Protein AF-A0A7D6FST4-F1 (afdb_monomer_lite)

Sequence (60 aa):
MARVSISEAARLVKVSRPTIYKMINSGKLSYTSVVKHGKSIKVIDTSELIRVFGSLDGVI

Organism: Klebsiella pneumoniae (NCBI:txid573)

Structure (mmCIF, N/CA/C/O backbone):
data_AF-A0A7D6FST4-F1
#
_entry.id   AF-A0A7D6FST4-F1
#
loop_
_atom_site.group_PDB
_atom_site.id
_atom_site.type_symbol
_atom_site.label_atom_id
_atom_site.label_alt_id
_atom_site.label_comp_id
_atom_site.label_asym_id
_atom_site.label_entity_id
_atom_site.label_seq_id
_atom_site.pdbx_PDB_ins_code
_atom_site.Cartn_x
_atom_site.Cartn_y
_atom_site.Cartn_z
_atom_site.occupancy
_atom_site.B_iso_or_equiv
_atom_site.auth_seq_id
_atom_site.auth_comp_id
_atom_site.auth_asym_id
_atom_site.auth_atom_id
_atom_site.pdbx_PDB_model_num
ATOM 1 N N . MET A 1 1 ? -15.363 -4.624 -4.228 1.00 75.75 1 MET A N 1
ATOM 2 C CA . MET A 1 1 ? -14.217 -5.553 -4.150 1.00 75.75 1 MET A CA 1
ATOM 3 C C . MET A 1 1 ? -13.626 -5.481 -2.741 1.00 75.75 1 MET A C 1
ATOM 5 O O . MET A 1 1 ? -14.089 -4.666 -1.946 1.00 75.75 1 MET A O 1
ATOM 9 N N . ALA A 1 2 ? -12.727 -6.391 -2.358 1.00 91.81 2 ALA A N 1
ATOM 10 C CA . ALA A 1 2 ? -12.189 -6.419 -0.994 1.00 91.81 2 ALA A CA 1
ATOM 11 C C . ALA A 1 2 ? -11.243 -5.229 -0.758 1.00 91.81 2 ALA A C 1
ATOM 13 O O . ALA A 1 2 ? -10.470 -4.875 -1.650 1.00 91.81 2 ALA A O 1
ATOM 14 N N . ARG A 1 3 ? -11.285 -4.627 0.439 1.00 95.31 3 ARG A N 1
ATOM 15 C CA . ARG A 1 3 ? -10.371 -3.552 0.856 1.00 95.31 3 ARG A CA 1
ATOM 16 C C . ARG A 1 3 ? -9.289 -4.112 1.763 1.00 95.31 3 ARG A C 1
ATOM 18 O O . ARG A 1 3 ? -9.594 -4.791 2.741 1.00 95.31 3 ARG A O 1
ATOM 25 N N . VAL A 1 4 ? -8.039 -3.781 1.470 1.00 96.12 4 VAL A N 1
ATOM 26 C CA . VAL A 1 4 ? -6.871 -4.312 2.175 1.00 96.12 4 VAL A CA 1
ATOM 27 C C . VAL A 1 4 ? -6.025 -3.197 2.774 1.00 96.12 4 VAL A C 1
ATOM 29 O O . VAL A 1 4 ? -6.015 -2.065 2.292 1.00 96.12 4 VAL A O 1
ATOM 32 N N . SER A 1 5 ? -5.311 -3.504 3.856 1.00 96.69 5 SER A N 1
ATOM 33 C CA . SER A 1 5 ? -4.342 -2.569 4.438 1.00 96.69 5 SER A CA 1
ATOM 34 C C . SER A 1 5 ? -3.174 -2.309 3.477 1.00 96.69 5 SER A C 1
ATOM 36 O O . SER A 1 5 ? -2.925 -3.096 2.569 1.00 96.69 5 SER A O 1
ATOM 38 N N . ILE A 1 6 ? -2.396 -1.249 3.715 1.00 97.19 6 ILE A N 1
ATOM 39 C CA . ILE A 1 6 ? -1.185 -0.958 2.923 1.00 97.19 6 ILE A CA 1
ATOM 40 C C . ILE A 1 6 ? -0.178 -2.120 2.948 1.00 97.19 6 ILE A C 1
ATOM 42 O O . ILE A 1 6 ? 0.431 -2.437 1.929 1.00 97.19 6 ILE A O 1
ATOM 46 N N . SER A 1 7 ? 0.001 -2.763 4.104 1.00 96.81 7 SER A N 1
ATOM 47 C CA . SER A 1 7 ? 0.902 -3.916 4.241 1.00 96.81 7 SER A CA 1
ATOM 48 C C . SER A 1 7 ? 0.429 -5.099 3.407 1.00 96.81 7 SER A C 1
ATOM 50 O O . SER A 1 7 ? 1.230 -5.768 2.765 1.00 96.81 7 SER A O 1
ATOM 52 N N . GLU A 1 8 ? -0.879 -5.331 3.415 1.00 96.69 8 GLU A N 1
ATOM 53 C CA . GLU A 1 8 ? -1.484 -6.436 2.688 1.00 96.69 8 GLU A CA 1
ATOM 54 C C . GLU A 1 8 ? -1.475 -6.182 1.178 1.00 96.69 8 GLU A C 1
ATOM 56 O O . GLU A 1 8 ? -1.130 -7.069 0.409 1.00 96.69 8 GLU A O 1
ATOM 61 N N . ALA A 1 9 ? -1.731 -4.945 0.751 1.00 96.75 9 ALA A N 1
ATOM 62 C CA . ALA A 1 9 ? -1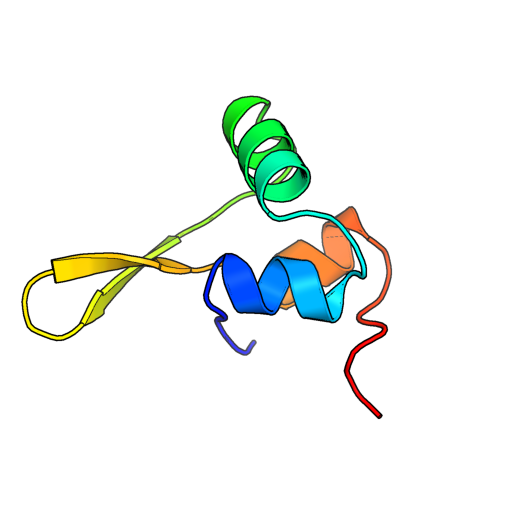.557 -4.531 -0.637 1.00 96.75 9 ALA A CA 1
ATOM 63 C C . ALA A 1 9 ? -0.135 -4.814 -1.144 1.00 96.75 9 ALA A C 1
ATOM 65 O O . ALA A 1 9 ? 0.030 -5.404 -2.206 1.00 96.75 9 ALA A O 1
ATOM 66 N N . ALA A 1 10 ? 0.885 -4.446 -0.361 1.00 97.19 10 ALA A N 1
ATOM 67 C CA . ALA A 1 10 ? 2.285 -4.704 -0.690 1.00 97.19 10 ALA A CA 1
ATOM 68 C C . ALA A 1 10 ? 2.573 -6.209 -0.862 1.00 97.19 10 ALA A C 1
ATOM 70 O O . ALA A 1 10 ? 3.229 -6.604 -1.827 1.00 97.19 10 ALA A O 1
ATOM 71 N N . ARG A 1 11 ? 2.019 -7.048 0.029 1.00 96.81 11 ARG A N 1
ATOM 72 C CA . ARG A 1 11 ? 2.117 -8.514 -0.043 1.00 96.81 11 ARG A CA 1
ATOM 73 C C . ARG A 1 11 ? 1.459 -9.067 -1.309 1.00 96.81 11 ARG A C 1
ATOM 75 O O . ARG A 1 11 ? 2.077 -9.862 -2.008 1.00 96.81 11 ARG A O 1
ATOM 82 N N . LEU A 1 12 ? 0.236 -8.632 -1.613 1.00 95.94 12 LEU A N 1
ATOM 83 C CA . LEU A 1 12 ? -0.558 -9.143 -2.736 1.00 95.94 12 LEU A CA 1
ATOM 84 C C . LEU A 1 12 ? 0.070 -8.867 -4.106 1.00 95.94 12 LEU A C 1
ATOM 86 O O . LEU A 1 12 ? -0.119 -9.667 -5.018 1.00 95.94 12 LEU A O 1
ATOM 90 N N . VAL A 1 13 ? 0.805 -7.762 -4.252 1.00 95.62 13 VAL A N 1
ATOM 91 C CA . VAL A 1 13 ? 1.428 -7.358 -5.528 1.00 95.62 13 VAL A CA 1
ATOM 92 C C . VAL A 1 13 ? 2.956 -7.494 -5.529 1.00 95.62 13 VAL A C 1
ATOM 94 O O . VAL A 1 13 ? 3.616 -6.975 -6.423 1.00 95.62 13 VAL A O 1
ATOM 97 N N . LYS A 1 14 ? 3.526 -8.186 -4.530 1.00 95.44 14 LYS A N 1
ATOM 98 C CA . LYS A 1 14 ? 4.967 -8.485 -4.399 1.00 95.44 14 LYS A CA 1
ATOM 99 C C . LYS A 1 14 ? 5.884 -7.256 -4.506 1.00 95.44 14 LYS A C 1
ATOM 101 O O . LYS A 1 14 ? 6.963 -7.313 -5.093 1.00 95.44 14 LYS A O 1
ATOM 106 N N . VAL A 1 15 ? 5.489 -6.142 -3.891 1.00 95.50 15 VAL A N 1
ATOM 107 C CA . VAL A 1 15 ? 6.332 -4.938 -3.794 1.00 95.50 15 VAL A CA 1
ATOM 108 C C . VAL A 1 15 ? 6.556 -4.532 -2.344 1.00 95.50 15 VAL A C 1
ATOM 110 O O . VAL A 1 15 ? 5.849 -4.949 -1.432 1.00 95.50 15 VAL A O 1
ATOM 113 N N . SER A 1 16 ? 7.546 -3.672 -2.112 1.00 97.44 16 SER A N 1
ATOM 114 C CA . SER A 1 16 ? 7.802 -3.132 -0.778 1.00 97.44 16 SER A CA 1
ATOM 115 C C . SER A 1 16 ? 6.711 -2.138 -0.344 1.00 97.44 16 SER A C 1
ATOM 117 O O . SER A 1 16 ? 6.125 -1.423 -1.162 1.00 97.44 16 SER A O 1
ATOM 119 N N . ARG A 1 17 ? 6.475 -2.011 0.967 1.00 97.81 17 ARG A N 1
ATOM 120 C CA . ARG A 1 17 ? 5.579 -0.974 1.516 1.00 97.81 17 ARG A CA 1
ATOM 121 C C . ARG A 1 17 ? 6.002 0.455 1.120 1.00 97.81 17 ARG A C 1
ATOM 123 O O . ARG A 1 17 ? 5.115 1.224 0.747 1.00 97.81 17 ARG A O 1
ATOM 130 N N . PRO A 1 18 ? 7.301 0.834 1.140 1.00 98.44 18 PRO A N 1
ATOM 131 C CA . PRO A 1 18 ? 7.747 2.123 0.605 1.00 98.44 18 PRO A CA 1
ATOM 132 C C . PRO A 1 18 ? 7.350 2.356 -0.855 1.00 98.44 18 PRO A C 1
ATOM 134 O O . PRO A 1 18 ? 6.951 3.465 -1.200 1.00 98.44 18 PRO A O 1
ATOM 137 N N . THR A 1 19 ? 7.391 1.320 -1.701 1.00 98.19 19 THR A N 1
ATOM 138 C CA . THR A 1 19 ? 6.939 1.416 -3.097 1.00 98.19 19 THR A CA 1
ATOM 139 C C . THR A 1 19 ? 5.457 1.782 -3.172 1.00 98.19 19 THR A C 1
ATOM 141 O O . THR A 1 19 ? 5.103 2.705 -3.902 1.00 98.19 19 THR A O 1
ATOM 144 N N . ILE A 1 20 ? 4.602 1.139 -2.366 1.00 98.19 20 ILE A N 1
ATOM 145 C CA . ILE A 1 20 ? 3.172 1.482 -2.291 1.00 98.19 20 ILE A CA 1
ATOM 146 C C . ILE A 1 20 ? 2.977 2.945 -1.876 1.00 98.19 20 ILE A C 1
ATOM 148 O O . ILE A 1 20 ? 2.235 3.674 -2.532 1.00 98.19 20 ILE A O 1
ATOM 152 N N . TYR A 1 21 ? 3.678 3.417 -0.840 1.00 98.06 21 TYR A N 1
ATOM 153 C CA . TYR A 1 21 ? 3.596 4.824 -0.431 1.00 98.06 21 TYR A CA 1
ATOM 154 C C . TYR A 1 21 ? 4.087 5.785 -1.515 1.00 98.06 21 TYR A C 1
ATOM 156 O O . TYR A 1 21 ? 3.451 6.812 -1.741 1.00 98.06 21 TYR A O 1
ATOM 164 N N . LYS A 1 22 ? 5.172 5.452 -2.223 1.00 98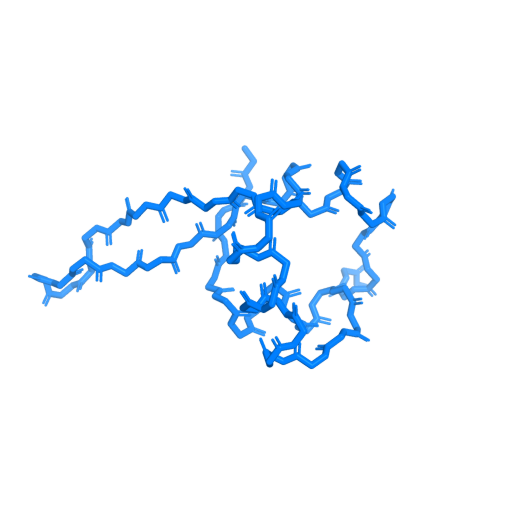.44 22 LYS A N 1
ATOM 165 C CA . LYS A 1 22 ? 5.681 6.260 -3.339 1.00 98.44 22 LYS A CA 1
ATOM 166 C C . LYS A 1 22 ? 4.636 6.395 -4.448 1.00 98.44 22 LYS A C 1
ATOM 168 O O . LYS A 1 22 ? 4.449 7.489 -4.964 1.00 98.44 22 LYS A O 1
ATOM 173 N N . MET A 1 23 ? 3.931 5.312 -4.773 1.00 98.12 23 MET A N 1
ATOM 174 C CA . MET A 1 23 ? 2.875 5.306 -5.792 1.00 98.12 23 MET A CA 1
ATOM 175 C C . MET A 1 23 ? 1.621 6.067 -5.355 1.00 98.12 23 MET A C 1
ATOM 177 O O . MET A 1 23 ? 0.988 6.713 -6.187 1.00 98.12 23 MET A O 1
ATOM 181 N N . ILE A 1 24 ? 1.277 6.023 -4.065 1.00 97.88 24 ILE A N 1
ATOM 182 C CA . ILE A 1 24 ? 0.208 6.858 -3.500 1.00 97.88 24 ILE A CA 1
ATOM 183 C C . ILE A 1 24 ? 0.584 8.336 -3.611 1.00 97.88 24 ILE A C 1
ATOM 185 O O . ILE A 1 24 ? -0.187 9.135 -4.133 1.00 97.88 24 ILE A O 1
ATOM 189 N N . ASN A 1 25 ? 1.789 8.699 -3.171 1.00 97.75 25 ASN A N 1
ATOM 190 C CA . ASN A 1 25 ? 2.257 10.084 -3.192 1.00 97.75 25 ASN A CA 1
ATOM 191 C C . ASN A 1 25 ? 2.425 10.628 -4.620 1.00 97.75 25 ASN A C 1
ATOM 193 O O . ASN A 1 25 ? 2.318 11.831 -4.823 1.00 97.75 25 ASN A O 1
ATOM 197 N N . SER A 1 26 ? 2.665 9.759 -5.607 1.00 97.88 26 SER A N 1
ATOM 198 C CA . SER A 1 26 ? 2.726 10.139 -7.021 1.00 97.88 26 SER A CA 1
ATOM 199 C C . SER A 1 26 ? 1.361 10.145 -7.723 1.00 97.88 26 SER A C 1
ATOM 201 O O . SER A 1 26 ? 1.320 10.350 -8.932 1.00 97.88 26 SER A O 1
ATOM 203 N N . GLY A 1 27 ? 0.264 9.818 -7.029 1.00 97.56 27 GLY A N 1
ATOM 204 C CA . GLY A 1 27 ? -1.079 9.710 -7.613 1.00 97.56 27 GLY A CA 1
ATOM 205 C C . GLY A 1 27 ? -1.304 8.489 -8.515 1.00 97.56 27 GLY A C 1
ATOM 206 O O . GLY A 1 27 ? -2.366 8.356 -9.115 1.00 97.56 27 GLY A O 1
ATOM 207 N N . LYS A 1 28 ? -0.332 7.571 -8.614 1.00 97.75 28 LYS A N 1
ATOM 208 C CA . LYS A 1 28 ? -0.458 6.353 -9.433 1.00 97.75 28 LYS A CA 1
ATOM 209 C C . LYS A 1 28 ? -1.421 5.344 -8.803 1.00 97.75 28 LYS A C 1
ATOM 211 O O . LYS A 1 28 ? -2.083 4.603 -9.531 1.00 97.75 28 LYS A O 1
ATOM 216 N N . LEU A 1 29 ? -1.463 5.311 -7.470 1.00 97.81 29 LEU A N 1
ATOM 217 C CA . LEU A 1 29 ? -2.300 4.415 -6.680 1.00 97.81 29 LEU A CA 1
ATOM 218 C C . LEU A 1 29 ? -3.238 5.212 -5.769 1.00 97.81 29 LEU A C 1
ATOM 220 O O . LEU A 1 29 ? -2.794 6.012 -4.946 1.00 97.81 29 LEU A O 1
ATOM 224 N N . SER A 1 30 ? -4.530 4.948 -5.883 1.00 97.50 30 SER A N 1
ATOM 225 C CA . SER A 1 30 ? -5.568 5.528 -5.037 1.00 97.50 30 SER A CA 1
ATOM 226 C C . SER A 1 30 ? -5.733 4.737 -3.739 1.00 97.50 30 SER A C 1
ATOM 228 O O . SER A 1 30 ? -5.518 3.527 -3.678 1.00 97.50 30 SER A O 1
ATOM 230 N N . TYR A 1 31 ? -6.157 5.420 -2.680 1.00 97.50 31 TYR A N 1
ATOM 231 C CA . TYR A 1 31 ? -6.558 4.788 -1.427 1.00 97.50 31 TYR A CA 1
ATOM 232 C C . TYR A 1 31 ? -7.845 5.427 -0.913 1.00 97.50 31 TYR A C 1
ATOM 234 O O . TYR A 1 31 ? -8.190 6.554 -1.263 1.00 97.50 31 TYR A O 1
ATOM 242 N N . THR A 1 32 ? -8.538 4.711 -0.042 1.00 96.25 32 THR A N 1
ATOM 243 C CA . THR A 1 32 ? -9.619 5.257 0.773 1.00 96.25 32 THR A CA 1
ATOM 244 C C . THR A 1 32 ? -9.282 5.069 2.246 1.00 96.25 32 THR A C 1
ATOM 246 O O . THR A 1 32 ? -8.292 4.424 2.597 1.00 96.25 32 THR A O 1
ATOM 249 N N . SER A 1 33 ? -10.093 5.637 3.122 1.00 95.62 33 SER A N 1
ATOM 250 C CA . SER A 1 33 ? -9.916 5.502 4.559 1.00 95.62 33 SER A CA 1
ATOM 251 C C . SER A 1 33 ? -11.131 4.830 5.172 1.00 95.62 33 SER A C 1
ATOM 253 O O . SER A 1 33 ? -12.267 5.099 4.787 1.00 95.62 33 SER A O 1
ATOM 255 N N . VAL A 1 34 ? -10.893 3.959 6.144 1.00 94.38 34 VAL A N 1
ATOM 256 C CA . VAL A 1 34 ? -11.940 3.354 6.973 1.00 94.38 34 VAL A CA 1
ATOM 257 C C . VAL A 1 34 ? -11.650 3.640 8.436 1.00 94.38 34 VAL A C 1
ATOM 259 O O . VAL A 1 34 ? -10.488 3.732 8.834 1.00 94.38 34 VAL A O 1
ATOM 262 N N . VAL A 1 35 ? -12.696 3.776 9.248 1.00 95.44 35 VAL A N 1
ATOM 263 C CA . VAL A 1 35 ? -12.536 3.924 10.696 1.00 95.44 35 VAL A CA 1
ATOM 264 C C . VAL A 1 35 ? -12.443 2.537 11.320 1.00 95.44 35 VAL A C 1
ATOM 266 O O . VAL A 1 35 ? -13.357 1.727 11.188 1.00 95.44 35 VAL A O 1
ATOM 269 N N . LYS A 1 36 ? -11.340 2.259 12.015 1.00 90.94 36 LYS A N 1
ATOM 270 C CA . LYS A 1 36 ? -11.147 1.030 12.791 1.00 90.94 36 LYS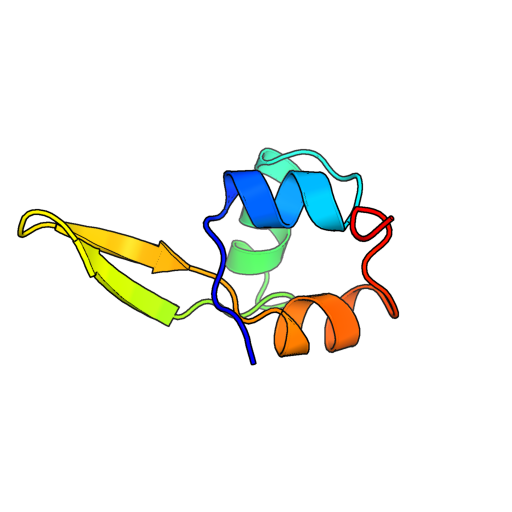 A CA 1
ATOM 271 C C . LYS A 1 36 ? -10.579 1.404 14.157 1.00 90.94 36 LYS A C 1
ATOM 273 O O . LYS A 1 36 ? -9.601 2.142 14.236 1.00 90.94 36 LYS A O 1
ATOM 278 N N . HIS A 1 37 ? -11.213 0.929 15.230 1.00 92.69 37 HIS A N 1
ATOM 279 C CA . HIS A 1 37 ? -10.880 1.309 16.614 1.00 92.69 37 HIS A CA 1
ATOM 280 C C . HIS A 1 37 ? -10.804 2.838 16.824 1.00 92.69 37 HIS A C 1
ATOM 282 O O . HIS A 1 37 ? -9.865 3.343 17.434 1.00 92.69 37 HIS A O 1
ATOM 288 N N . GLY A 1 38 ? -11.751 3.588 16.244 1.00 94.31 38 GLY A N 1
ATOM 289 C CA . GLY A 1 38 ? -11.807 5.053 16.355 1.00 94.31 38 GLY A CA 1
ATOM 290 C C . GLY A 1 38 ? -10.722 5.81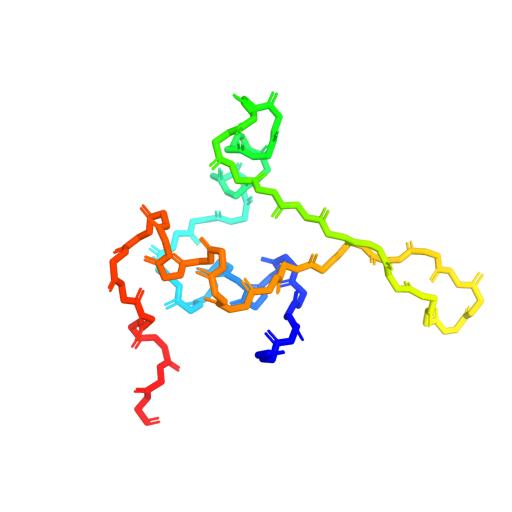2 15.580 1.00 94.31 38 GLY A C 1
ATOM 291 O O . GLY A 1 38 ? -10.648 7.032 15.681 1.00 94.31 38 GLY A O 1
ATOM 292 N N . LYS A 1 39 ? -9.884 5.124 14.794 1.00 9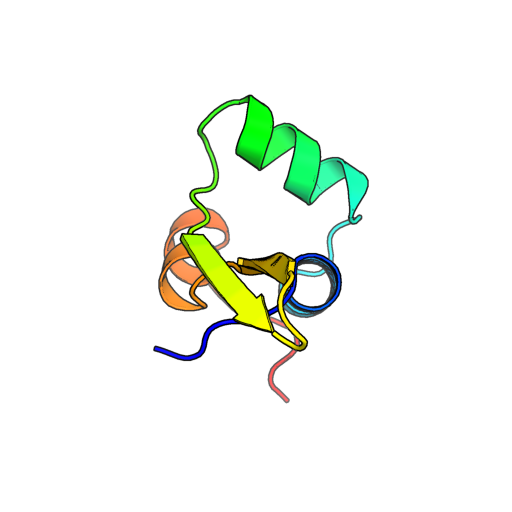4.19 39 LYS A N 1
ATOM 293 C CA . LYS A 1 39 ? -8.818 5.739 13.993 1.00 94.19 39 LYS A CA 1
ATOM 294 C C . LYS A 1 39 ? -9.086 5.565 12.507 1.00 94.19 39 LYS A C 1
ATOM 296 O O . LYS A 1 39 ? -9.520 4.501 12.068 1.00 94.19 39 LYS A O 1
ATOM 301 N N . SER A 1 40 ? -8.793 6.606 11.734 1.00 95.19 40 SER A N 1
ATOM 302 C CA . SER A 1 40 ? -8.818 6.552 10.273 1.00 95.19 40 SER A CA 1
ATOM 303 C C . SER A 1 40 ? -7.602 5.775 9.765 1.00 95.19 40 SER A C 1
ATOM 305 O O . SER A 1 40 ? -6.462 6.121 10.077 1.00 95.19 40 SER A O 1
ATOM 307 N N . ILE A 1 41 ? -7.839 4.705 9.007 1.00 94.94 41 ILE A N 1
ATOM 308 C CA . ILE A 1 41 ? -6.804 3.829 8.454 1.00 94.94 41 ILE A CA 1
ATOM 309 C C . ILE A 1 41 ? -6.913 3.820 6.934 1.00 94.94 41 ILE A C 1
ATOM 311 O O . ILE A 1 41 ? -7.987 3.565 6.390 1.00 94.94 41 ILE A O 1
ATOM 315 N N . LYS A 1 42 ? -5.780 4.035 6.255 1.00 95.88 42 LYS A N 1
ATOM 316 C CA . LYS A 1 42 ? -5.684 3.925 4.796 1.00 95.88 42 LYS A CA 1
ATOM 317 C C . LYS A 1 42 ? -5.823 2.467 4.358 1.00 95.88 42 LYS A C 1
ATOM 319 O O . LYS A 1 42 ? -5.082 1.599 4.825 1.00 95.88 42 LYS A O 1
ATOM 324 N N . VAL A 1 43 ? -6.733 2.226 3.427 1.00 97.56 43 VAL A N 1
ATOM 325 C CA . VAL A 1 43 ? -6.960 0.937 2.777 1.00 97.56 43 VAL A CA 1
ATOM 326 C C . VAL A 1 43 ? -7.035 1.124 1.267 1.00 97.56 43 VAL A C 1
ATOM 328 O O . VAL A 1 43 ? -7.423 2.185 0.778 1.00 97.56 43 VAL A O 1
ATOM 331 N N . ILE A 1 44 ? -6.656 0.094 0.525 1.00 97.62 44 ILE A N 1
ATOM 332 C CA . ILE A 1 44 ? -6.672 0.085 -0.938 1.00 97.62 44 ILE A CA 1
ATOM 333 C C . ILE A 1 44 ? -7.692 -0.958 -1.381 1.00 97.62 44 ILE A C 1
ATOM 335 O O . ILE A 1 44 ? -7.766 -2.045 -0.804 1.00 97.62 44 ILE A O 1
ATOM 339 N N . ASP A 1 45 ? -8.513 -0.615 -2.370 1.00 96.75 45 ASP A N 1
ATOM 340 C CA . ASP A 1 45 ? -9.404 -1.590 -2.989 1.00 96.75 45 ASP A CA 1
ATOM 341 C C . ASP A 1 45 ? -8.585 -2.543 -3.871 1.00 96.75 45 ASP A C 1
ATOM 343 O O . ASP A 1 45 ? -7.682 -2.131 -4.596 1.00 96.75 45 ASP A O 1
ATOM 347 N N . THR A 1 46 ? -8.887 -3.833 -3.816 1.00 95.94 46 THR A N 1
ATOM 348 C CA . THR A 1 46 ? -8.260 -4.831 -4.691 1.00 95.94 46 THR A CA 1
ATOM 349 C C . THR A 1 46 ? -8.478 -4.526 -6.176 1.00 95.94 46 THR A C 1
ATOM 351 O O . THR A 1 46 ? -7.607 -4.856 -6.976 1.00 95.94 46 THR A O 1
ATOM 354 N N . SER A 1 47 ? -9.556 -3.827 -6.554 1.00 95.88 47 SER A N 1
ATOM 355 C CA . SER A 1 47 ? -9.767 -3.328 -7.923 1.00 95.88 47 SER A CA 1
ATOM 356 C C . SER A 1 47 ? -8.659 -2.384 -8.375 1.00 95.88 47 SER A C 1
ATOM 358 O O . SER A 1 47 ? -8.171 -2.479 -9.497 1.00 95.88 47 SER A O 1
ATOM 360 N N . GLU A 1 48 ? -8.227 -1.504 -7.477 1.00 97.12 48 GLU A N 1
ATOM 361 C CA . GLU A 1 48 ? -7.199 -0.506 -7.733 1.00 97.12 48 GLU A CA 1
ATOM 362 C C . GLU A 1 48 ? -5.823 -1.160 -7.874 1.00 97.12 48 GLU A C 1
ATOM 364 O O . GLU A 1 48 ? -5.034 -0.785 -8.741 1.00 97.12 48 GLU A O 1
ATOM 369 N N . LEU A 1 49 ? -5.554 -2.200 -7.078 1.00 96.56 49 LEU A N 1
ATOM 370 C CA . LEU A 1 49 ? -4.349 -3.011 -7.236 1.00 96.56 49 LEU A CA 1
ATOM 371 C C . LEU A 1 49 ? -4.339 -3.735 -8.588 1.00 96.56 49 LEU A C 1
ATOM 373 O O . LEU A 1 49 ? -3.345 -3.658 -9.302 1.00 96.56 49 LEU A O 1
ATOM 377 N N . ILE A 1 50 ? -5.446 -4.364 -8.992 1.00 95.88 50 ILE A N 1
ATOM 378 C CA . ILE A 1 50 ? -5.538 -5.022 -10.305 1.00 95.88 50 ILE A CA 1
ATOM 379 C C . ILE A 1 50 ? -5.396 -4.002 -11.442 1.00 95.88 50 ILE A C 1
ATOM 381 O O . ILE A 1 50 ? -4.669 -4.256 -12.394 1.00 95.88 50 ILE A O 1
ATOM 385 N N . ARG A 1 51 ? -6.006 -2.815 -11.334 1.00 96.62 51 ARG A N 1
ATOM 386 C CA . ARG A 1 51 ? -5.873 -1.746 -12.338 1.00 96.62 51 ARG A CA 1
ATOM 387 C C . ARG A 1 51 ? -4.416 -1.337 -12.563 1.00 96.62 51 ARG A C 1
ATOM 389 O O . ARG A 1 51 ? -4.024 -1.054 -13.690 1.00 96.62 51 ARG A O 1
ATOM 396 N N . VAL A 1 52 ? -3.627 -1.258 -11.492 1.00 96.81 52 VAL A N 1
ATOM 397 C CA . VAL A 1 52 ? -2.252 -0.738 -11.542 1.00 96.81 52 VAL A CA 1
ATOM 398 C C . VAL A 1 52 ? -1.212 -1.824 -11.817 1.00 96.81 52 VAL A C 1
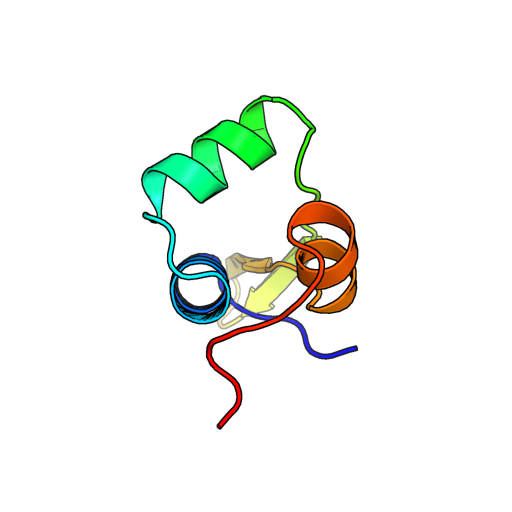ATOM 400 O O . VAL A 1 52 ? -0.202 -1.535 -12.460 1.00 96.81 52 VAL A O 1
ATOM 403 N N . PHE A 1 53 ? -1.437 -3.046 -11.332 1.00 94.75 53 PHE A N 1
ATOM 404 C CA . PHE A 1 53 ? -0.478 -4.155 -11.397 1.00 94.75 53 PHE A CA 1
ATOM 405 C C . PHE A 1 53 ? -0.912 -5.297 -12.332 1.00 94.75 53 PHE A C 1
ATOM 407 O O . PHE A 1 53 ? -0.139 -6.218 -12.571 1.00 94.75 53 PHE A O 1
ATOM 414 N N . GLY A 1 54 ? -2.130 -5.256 -12.872 1.00 93.50 54 GLY A N 1
ATOM 415 C CA . GLY A 1 54 ? -2.685 -6.248 -13.798 1.00 93.50 54 GLY A CA 1
ATOM 416 C C . GLY A 1 54 ? -3.230 -7.515 -13.133 1.00 93.50 54 GLY A C 1
ATOM 417 O O . GLY A 1 54 ? -4.166 -8.115 -13.649 1.00 93.50 54 GLY A O 1
ATOM 418 N N . SER A 1 55 ? -2.694 -7.921 -11.980 1.00 91.06 55 SER A N 1
ATOM 419 C CA . SER A 1 55 ? -3.159 -9.093 -11.225 1.00 91.06 55 SER A CA 1
ATOM 420 C C . SER A 1 55 ? -2.753 -9.018 -9.748 1.00 91.06 55 SER A C 1
ATOM 422 O O . SER A 1 55 ? -1.945 -8.173 -9.357 1.00 91.06 55 SER A O 1
ATOM 424 N N . LEU A 1 56 ? -3.339 -9.889 -8.921 1.00 90.94 56 LEU A N 1
ATOM 425 C CA . LEU A 1 56 ? -2.906 -10.122 -7.542 1.00 90.94 56 LEU A CA 1
ATOM 426 C C . LEU A 1 56 ? -2.202 -11.474 -7.496 1.00 90.94 56 LEU A C 1
ATOM 428 O O . LEU A 1 56 ? -2.817 -12.499 -7.760 1.00 90.94 56 LEU A O 1
ATOM 432 N N . ASP A 1 57 ? -0.924 -11.467 -7.153 1.00 80.56 57 ASP A N 1
ATOM 433 C CA . ASP A 1 57 ? -0.077 -12.663 -7.139 1.00 80.56 57 ASP A CA 1
ATOM 434 C C . ASP A 1 57 ? -0.171 -13.395 -5.779 1.00 80.56 57 ASP A C 1
ATOM 436 O O . ASP A 1 57 ? 0.131 -14.574 -5.646 1.00 80.56 57 ASP A O 1
ATOM 440 N N . GLY A 1 58 ? -0.641 -12.701 -4.735 1.00 63.94 58 GLY A N 1
ATOM 441 C CA . GLY A 1 58 ? -0.812 -13.257 -3.387 1.00 63.94 58 GLY A CA 1
ATOM 442 C C . GLY A 1 58 ? -2.133 -13.992 -3.120 1.00 63.94 58 GLY A C 1
ATOM 443 O O . GLY A 1 58 ? -2.440 -14.217 -1.947 1.00 63.94 58 GLY A O 1
ATOM 444 N N . VAL A 1 59 ? -2.916 -14.308 -4.160 1.00 54.12 59 VAL A N 1
ATOM 445 C CA . VAL A 1 59 ? -4.136 -15.130 -4.072 1.00 54.12 59 VAL A CA 1
ATOM 446 C C . VAL A 1 59 ? -3.834 -16.492 -4.704 1.00 54.12 59 VAL A C 1
ATOM 448 O O . VAL A 1 59 ? -4.028 -16.679 -5.902 1.00 54.12 59 VAL A O 1
ATOM 451 N N . ILE A 1 60 ? -3.311 -17.412 -3.893 1.00 43.62 60 ILE A N 1
ATOM 452 C CA . ILE A 1 60 ? -3.254 -18.857 -4.164 1.00 43.62 60 ILE A CA 1
ATOM 453 C C . ILE A 1 60 ? -3.989 -19.535 -3.014 1.00 43.62 60 ILE A C 1
ATOM 455 O O . ILE A 1 60 ? -3.716 -19.134 -1.857 1.00 43.62 60 ILE A O 1
#

InterPro domains:
  IPR010093 SinI-like, DNA-binding domain [TIGR01764] (5-39)
  IPR041657 Helix-turn-helix domain, group 17 [PF12728] (5-46)

Radius of gyration: 11.05 Å; chains: 1; bounding box: 22×29×30 Å

Secondary structure (DSSP, 8-state):
--EEEHHHHHHHTT--HHHHHHHHHTTSS--EEEEETTEEEEEEEHHHHHHHHSS-TT--

pLDDT: mean 93.42, std 9.98, range [43.62, 98.44]

Foldseek 3Di:
DDKAALVVLCLQLVHDSVVSVVCVVVVVADWDWDQDPNDTGTIGDVVRSCVRRVGGPNPD